Protein AF-A0A7R9B869-F1 (afdb_monomer_lite)

pLDDT: mean 89.2, std 13.47, range [48.22, 98.69]

Sequence (76 aa):
MMKSCKNLKGGLQEVSEQLELQRIGPQHQAGSDSLLTGMTFFKMREMFFEDNIDDSKYRGQLYGLLDQAPKPHWNK

Structure (mmCIF, N/CA/C/O backbone):
data_AF-A0A7R9B869-F1
#
_entry.id   AF-A0A7R9B869-F1
#
loop_
_atom_site.group_PDB
_atom_site.id
_atom_site.type_symbol
_atom_site.label_atom_id
_atom_site.label_alt_id
_atom_site.label_comp_id
_atom_site.label_asym_id
_atom_site.label_entity_id
_atom_site.label_seq_id
_atom_site.pdbx_PDB_ins_code
_atom_site.Cartn_x
_atom_site.Cartn_y
_atom_site.Cartn_z
_atom_site.occupancy
_atom_site.B_iso_or_equiv
_atom_site.auth_seq_id
_atom_site.auth_comp_id
_atom_site.auth_asym_id
_atom_site.auth_atom_id
_atom_site.pdbx_PDB_model_num
ATOM 1 N N . MET A 1 1 ? 2.443 3.506 -6.748 1.00 85.50 1 MET A N 1
ATOM 2 C CA . MET A 1 1 ? 1.251 3.584 -5.878 1.00 85.50 1 MET A CA 1
ATOM 3 C C . MET A 1 1 ? 1.468 4.529 -4.695 1.00 85.50 1 MET A C 1
ATOM 5 O O . MET A 1 1 ? 0.874 5.596 -4.709 1.00 85.50 1 MET A O 1
ATOM 9 N N . MET A 1 2 ? 2.368 4.231 -3.744 1.00 86.88 2 MET A N 1
ATOM 10 C CA . MET A 1 2 ? 2.584 5.068 -2.541 1.00 86.88 2 MET A CA 1
ATOM 11 C C . MET A 1 2 ? 2.907 6.543 -2.827 1.00 86.88 2 MET A C 1
ATOM 13 O O . MET A 1 2 ? 2.319 7.412 -2.203 1.00 86.88 2 MET A O 1
ATOM 17 N N . LYS A 1 3 ? 3.743 6.845 -3.836 1.00 85.12 3 LYS A N 1
ATOM 18 C CA . LYS A 1 3 ? 4.040 8.237 -4.246 1.00 85.12 3 LYS A CA 1
ATOM 19 C C . LYS A 1 3 ? 2.796 9.055 -4.645 1.00 85.12 3 LYS A C 1
ATOM 21 O O . LYS A 1 3 ? 2.870 10.274 -4.708 1.00 85.12 3 LYS A O 1
ATOM 26 N N . SER A 1 4 ? 1.677 8.402 -4.974 1.00 85.81 4 SER A N 1
ATOM 27 C CA . SER A 1 4 ? 0.412 9.068 -5.315 1.00 85.81 4 SER A CA 1
ATOM 28 C C . SER A 1 4 ? -0.462 9.371 -4.091 1.00 85.81 4 SER A C 1
ATOM 30 O O . SER A 1 4 ? -1.408 10.139 -4.217 1.00 85.81 4 SER A O 1
ATOM 32 N N . CYS A 1 5 ? -0.151 8.804 -2.922 1.00 88.12 5 CYS A N 1
ATOM 33 C CA . CYS A 1 5 ? -0.877 9.044 -1.677 1.00 88.12 5 CYS A CA 1
ATOM 34 C C . CYS A 1 5 ? -0.212 10.212 -0.942 1.00 88.12 5 CYS A C 1
ATOM 36 O O . CYS A 1 5 ? 0.899 10.081 -0.425 1.00 88.12 5 CYS A O 1
ATOM 38 N N . LYS A 1 6 ? -0.867 11.378 -0.920 1.00 78.88 6 LYS A N 1
ATOM 39 C CA . LYS A 1 6 ? -0.339 12.547 -0.205 1.00 78.88 6 LYS A CA 1
ATOM 40 C C . LYS A 1 6 ? -0.206 12.191 1.280 1.00 78.88 6 LYS A C 1
ATOM 42 O O . LYS A 1 6 ? -1.161 11.709 1.876 1.00 78.88 6 LYS A O 1
ATOM 47 N N . ASN A 1 7 ? 0.969 12.447 1.851 1.00 83.12 7 ASN A N 1
ATOM 48 C CA . ASN A 1 7 ? 1.335 12.210 3.256 1.00 83.12 7 ASN A CA 1
ATOM 49 C C . ASN A 1 7 ? 1.675 10.768 3.671 1.00 83.12 7 ASN A C 1
ATOM 51 O O . ASN A 1 7 ? 2.111 10.601 4.805 1.00 83.12 7 ASN A O 1
ATOM 55 N N . LEU A 1 8 ? 1.600 9.768 2.781 1.00 89.94 8 LEU A N 1
ATOM 56 C CA . LEU A 1 8 ? 2.169 8.445 3.070 1.00 89.94 8 LEU A CA 1
ATOM 57 C C . LEU A 1 8 ? 3.640 8.381 2.654 1.00 89.94 8 LEU A C 1
ATOM 59 O O . LEU A 1 8 ? 3.982 8.548 1.480 1.00 89.94 8 LEU A O 1
ATOM 63 N N . LYS A 1 9 ? 4.521 8.119 3.619 1.00 91.00 9 LYS A N 1
ATOM 64 C CA . LYS A 1 9 ? 5.971 7.994 3.408 1.00 91.00 9 LYS A CA 1
ATOM 65 C C . LYS A 1 9 ? 6.587 7.027 4.413 1.00 91.00 9 LYS A C 1
ATOM 67 O O . LYS A 1 9 ? 6.077 6.901 5.523 1.00 91.00 9 LYS A O 1
ATOM 72 N N . GLY A 1 10 ? 7.705 6.418 4.022 1.00 94.38 10 GLY A N 1
ATOM 73 C CA . GLY A 1 10 ? 8.461 5.502 4.873 1.00 94.38 10 GLY A CA 1
ATOM 74 C C . GLY A 1 10 ? 8.419 4.047 4.411 1.00 94.38 10 GLY A C 1
ATOM 75 O O . GLY A 1 10 ? 7.964 3.740 3.305 1.00 94.38 10 GLY A O 1
ATOM 76 N N . GLY A 1 11 ? 8.938 3.165 5.261 1.00 95.50 11 GLY A N 1
ATOM 77 C CA . GLY A 1 11 ? 8.888 1.714 5.092 1.00 95.50 11 GLY A CA 1
ATOM 78 C C . GLY A 1 11 ? 7.534 1.108 5.477 1.00 95.50 11 GLY A C 1
ATOM 79 O O . GLY A 1 11 ? 6.621 1.802 5.916 1.00 95.50 11 GLY A O 1
ATOM 80 N N . LEU A 1 12 ? 7.409 -0.219 5.344 1.00 96.94 12 LEU A N 1
ATOM 81 C CA . LEU A 1 12 ? 6.154 -0.943 5.602 1.00 96.94 12 LEU A CA 1
ATOM 82 C C . LEU A 1 12 ? 5.580 -0.672 7.004 1.00 96.94 12 LEU A C 1
ATOM 84 O O . LEU A 1 12 ? 4.381 -0.448 7.132 1.00 96.94 12 LEU A O 1
ATOM 88 N N . GLN A 1 13 ? 6.430 -0.668 8.035 1.00 97.00 13 GLN A N 1
ATOM 89 C CA . GLN A 1 13 ? 6.000 -0.429 9.416 1.00 97.00 13 GLN A CA 1
ATOM 90 C C . GLN A 1 13 ? 5.436 0.991 9.595 1.00 97.00 13 GLN A C 1
ATOM 92 O O . GLN A 1 13 ? 4.294 1.140 10.017 1.00 97.00 13 GLN A O 1
ATOM 97 N N . GLU A 1 14 ? 6.183 2.019 9.184 1.00 96.75 14 GLU A N 1
ATOM 98 C CA . GLU A 1 14 ? 5.772 3.428 9.308 1.00 96.75 14 GLU A CA 1
ATOM 99 C C . GLU A 1 14 ? 4.466 3.717 8.553 1.00 96.75 14 GLU A C 1
ATOM 101 O O . GLU A 1 14 ? 3.601 4.446 9.033 1.00 96.75 14 GLU A O 1
ATOM 106 N N . VAL A 1 15 ? 4.299 3.123 7.369 1.00 96.69 15 VAL A N 1
ATOM 107 C CA . VAL A 1 15 ? 3.083 3.280 6.5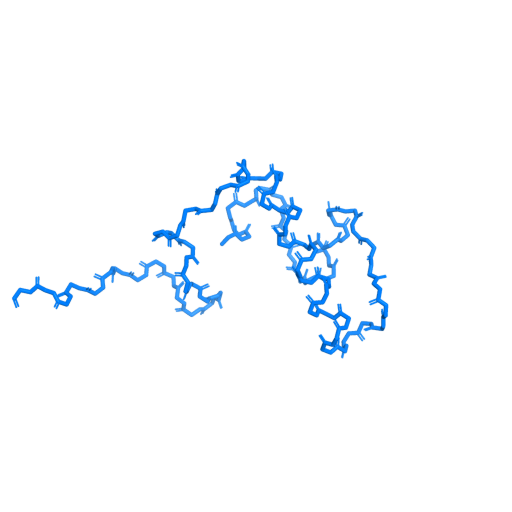61 1.00 96.69 15 VAL A CA 1
ATOM 108 C C . VAL A 1 15 ? 1.900 2.575 7.214 1.00 96.69 15 VAL A C 1
ATOM 110 O O . VAL A 1 15 ? 0.804 3.126 7.228 1.00 96.69 15 VAL A O 1
ATOM 113 N N . SER A 1 16 ? 2.107 1.381 7.776 1.00 96.69 16 SER A N 1
ATOM 114 C CA . SER A 1 16 ? 1.041 0.673 8.489 1.00 96.69 16 SER A CA 1
ATOM 115 C C . SER A 1 16 ? 0.566 1.437 9.728 1.00 96.69 16 SER A C 1
ATOM 117 O O . SER A 1 16 ? -0.633 1.495 9.973 1.00 96.69 16 SER A O 1
ATOM 119 N N . GLU A 1 17 ? 1.476 2.102 10.445 1.00 96.75 17 GLU A N 1
ATOM 120 C CA . GLU A 1 17 ? 1.152 2.947 11.601 1.00 96.75 17 GLU A CA 1
ATOM 121 C C . GLU A 1 17 ? 0.367 4.198 11.193 1.00 96.75 17 GLU A C 1
ATOM 123 O O . GLU A 1 17 ? -0.637 4.520 11.821 1.00 96.75 17 GLU A O 1
ATOM 128 N N . GLN A 1 18 ? 0.759 4.864 10.099 1.00 95.81 18 GLN A N 1
ATOM 129 C CA . GLN A 1 18 ? 0.017 6.008 9.539 1.00 95.81 18 GLN A CA 1
ATOM 130 C C . GLN A 1 18 ? -1.402 5.639 9.075 1.00 95.81 18 GLN A C 1
ATOM 132 O O . GLN A 1 18 ? -2.259 6.513 8.974 1.00 95.81 18 GLN A O 1
ATOM 137 N N . LEU A 1 19 ? -1.640 4.361 8.771 1.00 95.69 19 LEU A N 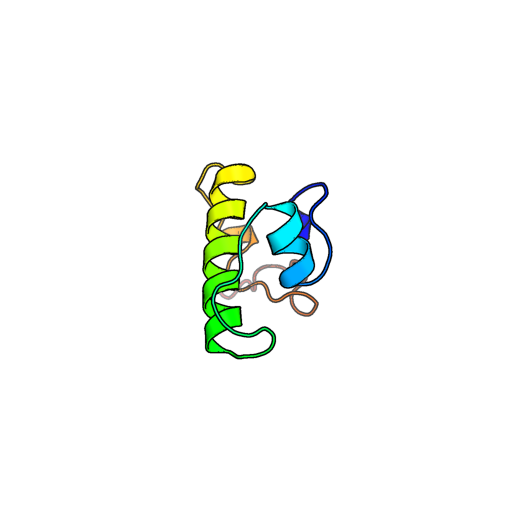1
ATOM 138 C CA . LEU A 1 19 ? -2.941 3.810 8.381 1.00 95.69 19 LEU A CA 1
ATOM 139 C C . LEU A 1 19 ? -3.676 3.131 9.543 1.00 95.69 19 LEU A C 1
ATOM 141 O O . LEU A 1 19 ? -4.706 2.498 9.312 1.00 95.69 19 LEU A O 1
ATOM 145 N N . GLU A 1 20 ? -3.141 3.242 10.762 1.00 97.25 20 GLU A N 1
ATOM 146 C CA . GLU A 1 20 ? -3.712 2.680 11.990 1.00 97.25 20 GLU A CA 1
ATOM 147 C C . GLU A 1 20 ? -3.915 1.153 11.922 1.00 97.25 20 GLU A C 1
ATOM 149 O O . GLU A 1 20 ? -4.860 0.590 12.474 1.00 97.25 20 GLU A O 1
ATOM 154 N N . LEU A 1 21 ? -3.010 0.451 11.233 1.00 97.81 21 LEU A N 1
ATOM 155 C CA . LEU A 1 21 ? -3.036 -1.002 11.097 1.00 97.81 21 LEU A CA 1
ATOM 156 C C . LEU A 1 21 ? -2.152 -1.673 12.147 1.00 97.81 21 LEU A C 1
ATOM 158 O O . LEU A 1 21 ? -0.972 -1.359 12.297 1.00 97.81 21 LEU A O 1
ATOM 162 N N . GLN A 1 22 ? -2.704 -2.678 12.824 1.00 97.75 22 GLN A N 1
ATOM 163 C CA . GLN A 1 22 ? -1.957 -3.475 13.788 1.00 97.75 22 GLN A CA 1
ATOM 164 C C . GLN A 1 22 ? -1.269 -4.668 13.111 1.00 97.75 22 GLN A C 1
ATOM 166 O O . GLN A 1 22 ? -1.908 -5.488 12.449 1.00 97.75 22 GLN A O 1
ATOM 171 N N . ARG A 1 23 ? 0.038 -4.812 13.342 1.00 98.25 23 ARG A N 1
ATOM 172 C CA . ARG A 1 23 ? 0.805 -5.997 12.939 1.00 98.25 23 ARG A CA 1
ATOM 173 C C . ARG A 1 23 ? 0.359 -7.242 13.712 1.00 98.25 23 ARG A C 1
ATOM 175 O O . ARG A 1 23 ? 0.135 -7.194 14.920 1.00 98.25 23 ARG A O 1
ATOM 182 N N . ILE A 1 24 ? 0.334 -8.378 13.014 1.00 98.25 24 ILE A N 1
ATOM 183 C CA . ILE A 1 24 ? 0.168 -9.710 13.605 1.00 98.25 24 ILE A CA 1
ATOM 184 C C . ILE A 1 24 ? 1.440 -10.522 13.347 1.00 98.25 24 ILE A C 1
ATOM 186 O O . ILE A 1 24 ? 1.905 -10.639 12.210 1.00 98.25 24 ILE A O 1
ATOM 190 N N . GLY A 1 25 ? 2.009 -11.074 14.417 1.00 97.94 25 GLY A N 1
ATOM 191 C CA . GLY A 1 25 ? 3.284 -11.787 14.385 1.00 97.94 25 GLY A CA 1
ATOM 192 C C . GLY A 1 25 ? 4.520 -10.871 14.422 1.00 97.94 25 GLY A C 1
ATOM 193 O O . GLY A 1 25 ? 4.401 -9.646 14.472 1.00 97.94 25 GLY A O 1
ATOM 194 N N . PRO A 1 26 ? 5.720 -11.467 14.450 1.00 98.25 26 PRO A N 1
ATOM 195 C CA . PRO A 1 26 ? 6.982 -10.746 14.621 1.00 98.25 26 PRO A CA 1
ATOM 196 C C . PRO A 1 26 ? 7.401 -9.959 13.371 1.00 98.25 26 PRO A C 1
ATOM 198 O O . PRO A 1 26 ? 7.324 -10.458 12.250 1.00 98.25 26 PRO A O 1
ATOM 201 N N . GLN A 1 27 ? 7.911 -8.743 13.576 1.00 97.50 27 GLN A N 1
ATOM 202 C CA . GLN A 1 27 ? 8.506 -7.923 12.517 1.00 97.50 27 GLN A CA 1
ATOM 203 C C . GLN A 1 27 ? 9.738 -8.608 11.903 1.00 97.50 27 GLN A C 1
ATOM 205 O O . GLN A 1 27 ? 10.447 -9.341 12.593 1.00 97.50 27 GLN A O 1
ATOM 210 N N . HIS A 1 28 ? 10.003 -8.349 10.618 1.00 96.12 28 HIS A N 1
ATOM 211 C CA . HIS A 1 28 ? 11.122 -8.928 9.861 1.00 96.12 28 HIS A CA 1
ATOM 212 C C . HIS A 1 28 ? 11.015 -10.443 9.629 1.00 96.12 28 HIS A C 1
ATOM 214 O O . HIS A 1 28 ? 12.012 -11.110 9.347 1.00 96.12 28 HIS A O 1
ATOM 220 N N . GLN A 1 29 ? 9.802 -10.995 9.711 1.00 98.31 29 GLN A N 1
ATOM 221 C CA . GLN A 1 29 ? 9.499 -12.337 9.226 1.00 98.31 29 GLN A CA 1
ATOM 222 C C . GLN A 1 29 ? 8.571 -12.258 8.024 1.00 98.31 29 GLN A C 1
ATOM 224 O O . GLN A 1 29 ? 7.531 -11.602 8.075 1.00 98.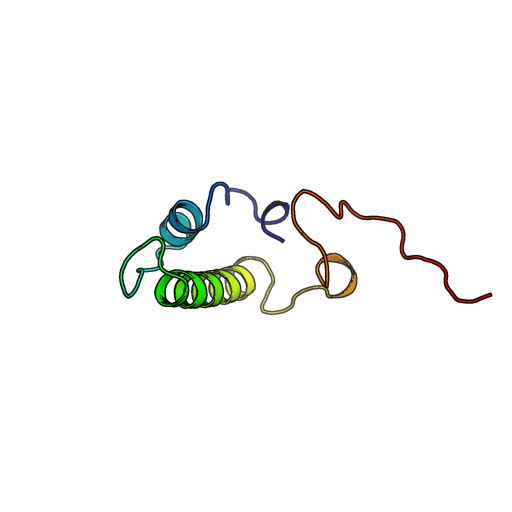31 29 GLN A O 1
ATOM 229 N N . ALA A 1 30 ? 8.908 -13.013 6.976 1.00 97.94 30 ALA A N 1
ATOM 230 C CA . ALA A 1 30 ? 8.184 -12.995 5.709 1.00 97.94 30 ALA A CA 1
ATOM 231 C C . ALA A 1 30 ? 6.668 -13.201 5.881 1.00 97.94 30 ALA A C 1
ATOM 233 O O . ALA A 1 30 ? 5.883 -12.515 5.233 1.00 97.94 30 ALA A O 1
ATOM 234 N N . GLY A 1 31 ? 6.247 -14.085 6.795 1.00 98.44 31 GLY A N 1
ATOM 235 C CA . GLY A 1 31 ? 4.830 -14.307 7.101 1.00 98.44 31 GLY A CA 1
ATOM 236 C C . GLY A 1 31 ? 4.135 -13.048 7.625 1.00 98.44 31 GLY A C 1
ATOM 237 O O . GLY A 1 31 ? 3.202 -12.555 6.994 1.00 98.44 31 GLY A O 1
ATOM 238 N N . SER A 1 32 ? 4.625 -12.491 8.736 1.00 98.62 32 SER A N 1
ATOM 239 C CA . SER A 1 32 ? 4.070 -11.266 9.332 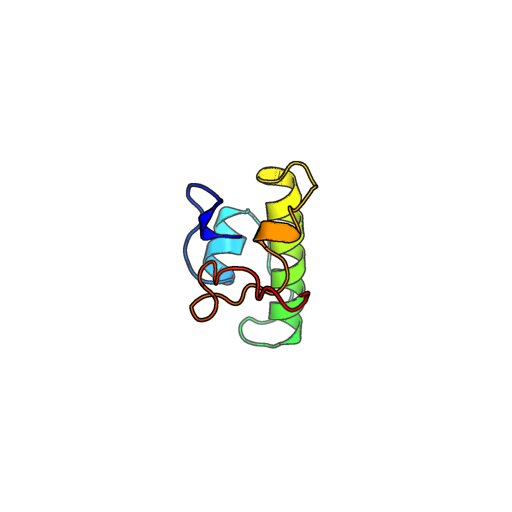1.00 98.62 32 SER A CA 1
ATOM 240 C C . SER A 1 32 ? 4.112 -10.081 8.363 1.00 98.62 32 SER A C 1
ATOM 242 O O . SER A 1 32 ? 3.124 -9.361 8.219 1.00 98.62 32 SER A O 1
ATOM 244 N N . ASP A 1 33 ? 5.226 -9.905 7.650 1.00 98.56 33 ASP A N 1
ATOM 245 C CA . ASP A 1 33 ? 5.401 -8.803 6.703 1.00 98.56 33 ASP A CA 1
ATOM 246 C C . ASP A 1 33 ? 4.476 -8.938 5.486 1.00 98.56 33 ASP A C 1
ATOM 248 O O . ASP A 1 33 ? 3.915 -7.940 5.032 1.00 98.56 33 ASP A O 1
ATOM 252 N N . SER A 1 34 ? 4.252 -10.155 4.978 1.00 98.56 34 SER A N 1
ATOM 253 C CA . SER A 1 34 ? 3.326 -10.387 3.861 1.00 98.56 34 SER A CA 1
ATOM 254 C C . SER A 1 34 ? 1.872 -10.092 4.242 1.00 98.56 34 SER A C 1
ATOM 256 O O . SER A 1 34 ? 1.163 -9.434 3.477 1.00 98.56 34 SER A O 1
ATOM 258 N N . LEU A 1 35 ? 1.449 -10.485 5.450 1.00 98.69 35 LEU A N 1
ATOM 259 C CA . LEU A 1 35 ? 0.121 -10.168 5.975 1.00 98.69 35 LEU A CA 1
ATOM 260 C C . LEU A 1 35 ? -0.062 -8.653 6.131 1.00 98.69 35 LEU A C 1
ATOM 262 O O . LEU A 1 35 ? -1.042 -8.095 5.637 1.00 98.69 35 LEU A O 1
ATOM 266 N N . LEU A 1 36 ? 0.910 -7.978 6.752 1.00 98.56 36 LEU A N 1
ATOM 267 C CA . LEU A 1 36 ? 0.862 -6.529 6.942 1.00 98.56 36 LEU A CA 1
ATOM 268 C C . LEU A 1 36 ? 0.875 -5.774 5.606 1.00 98.56 36 LEU A C 1
ATOM 270 O O . LEU A 1 36 ? 0.154 -4.790 5.449 1.00 98.56 36 LEU A O 1
ATOM 274 N N . THR A 1 37 ? 1.642 -6.256 4.623 1.00 98.38 37 THR A N 1
ATOM 275 C CA . THR A 1 37 ? 1.662 -5.709 3.256 1.00 98.38 37 THR A CA 1
ATOM 276 C C . THR A 1 37 ? 0.285 -5.802 2.605 1.00 98.38 37 THR A C 1
ATOM 278 O O . THR A 1 37 ? -0.189 -4.815 2.044 1.00 98.38 37 THR A O 1
ATOM 281 N N . GLY A 1 38 ? -0.384 -6.955 2.706 1.00 98.31 38 GLY A N 1
ATOM 282 C CA . GLY A 1 38 ? -1.734 -7.145 2.173 1.00 98.31 38 GLY A CA 1
ATOM 283 C C . GLY A 1 38 ? -2.756 -6.213 2.827 1.00 98.31 38 GLY A C 1
ATOM 284 O O . GLY A 1 38 ? -3.479 -5.506 2.126 1.00 98.31 38 GLY A O 1
ATOM 285 N N . MET A 1 39 ? -2.768 -6.148 4.162 1.00 98.50 39 MET A N 1
ATOM 286 C CA . MET A 1 39 ? -3.645 -5.236 4.911 1.00 98.50 39 MET A CA 1
ATOM 287 C C . MET A 1 39 ? -3.416 -3.774 4.511 1.00 98.50 39 MET A C 1
ATOM 289 O O . MET A 1 39 ? -4.367 -3.050 4.220 1.00 98.50 39 MET A O 1
ATOM 293 N N . THR A 1 40 ? -2.148 -3.366 4.428 1.00 97.81 40 THR A N 1
ATOM 294 C CA . THR A 1 40 ? -1.736 -2.017 4.015 1.00 97.81 40 THR A CA 1
ATOM 295 C C . THR A 1 40 ? -2.225 -1.699 2.606 1.00 97.81 40 THR A C 1
ATOM 297 O O . THR A 1 40 ? -2.811 -0.644 2.382 1.00 97.81 40 THR A O 1
ATOM 300 N N . PHE A 1 41 ? -2.052 -2.623 1.659 1.00 97.62 41 PHE A N 1
ATOM 301 C CA . PHE A 1 41 ? -2.509 -2.453 0.282 1.00 97.62 41 PHE A CA 1
ATOM 302 C C . PHE A 1 41 ? -4.020 -2.225 0.193 1.00 97.62 41 PHE A C 1
ATOM 304 O O . PHE A 1 41 ? -4.450 -1.255 -0.431 1.00 97.62 41 PHE A O 1
ATOM 311 N N . PHE A 1 42 ? -4.828 -3.081 0.826 1.00 97.81 42 PHE A N 1
ATOM 312 C CA . PHE A 1 42 ? -6.284 -2.943 0.766 1.00 97.81 42 PHE A CA 1
ATOM 313 C C . PHE A 1 42 ? -6.767 -1.675 1.467 1.00 97.81 42 PHE A C 1
ATOM 315 O O . PHE A 1 42 ? -7.635 -0.991 0.928 1.00 97.81 42 PHE A O 1
ATOM 322 N N . LYS A 1 43 ? -6.154 -1.302 2.598 1.00 97.06 43 LYS A N 1
ATOM 323 C CA . LYS A 1 43 ? -6.503 -0.054 3.284 1.00 97.06 43 LYS A CA 1
ATOM 324 C C . LYS A 1 43 ? -6.172 1.175 2.440 1.00 97.06 43 LYS A C 1
ATOM 326 O O . LYS A 1 43 ? -6.978 2.093 2.326 1.00 97.06 43 LYS A O 1
ATOM 331 N N . MET A 1 44 ? -5.010 1.176 1.788 1.00 96.38 44 MET A N 1
ATOM 332 C CA . MET A 1 44 ? -4.646 2.240 0.855 1.00 96.38 44 MET A CA 1
ATOM 333 C C . MET A 1 44 ? -5.597 2.307 -0.342 1.00 96.38 44 MET A C 1
ATOM 335 O O . MET A 1 44 ? -5.965 3.401 -0.764 1.00 96.38 44 MET A O 1
ATOM 339 N N . ARG A 1 45 ? -5.979 1.151 -0.899 1.00 96.00 45 ARG A N 1
ATOM 340 C CA . ARG A 1 45 ? -6.906 1.058 -2.031 1.00 96.00 45 ARG A CA 1
ATOM 341 C C . ARG A 1 45 ? -8.256 1.699 -1.702 1.00 96.00 45 ARG A C 1
ATOM 343 O O . ARG A 1 45 ? -8.750 2.499 -2.489 1.00 96.00 45 ARG A O 1
ATOM 350 N N . GLU A 1 46 ? -8.802 1.377 -0.535 1.00 96.25 46 GLU A N 1
ATOM 351 C CA . GLU A 1 46 ? -10.041 1.960 -0.014 1.00 96.25 46 GLU A CA 1
ATOM 352 C C . GLU A 1 46 ? -9.905 3.487 0.145 1.00 96.25 46 GLU A C 1
ATOM 354 O O . GLU A 1 46 ? -10.690 4.247 -0.414 1.00 96.25 46 GLU A O 1
ATOM 359 N N . MET A 1 47 ? -8.874 3.957 0.859 1.00 94.62 47 MET A N 1
ATOM 360 C CA . MET A 1 47 ? -8.760 5.367 1.260 1.00 94.62 47 MET A CA 1
ATOM 361 C C . MET A 1 47 ? -8.348 6.330 0.139 1.00 94.62 47 MET A C 1
ATOM 363 O O . MET A 1 47 ? -8.734 7.497 0.170 1.00 94.62 47 MET A O 1
ATOM 367 N N . PHE A 1 48 ? -7.518 5.888 -0.810 1.00 94.19 48 PHE A N 1
ATOM 368 C CA . PHE A 1 48 ? -6.877 6.782 -1.788 1.00 94.19 48 PHE A CA 1
ATOM 369 C C . PHE A 1 48 ? -7.231 6.479 -3.243 1.00 94.19 48 PHE A C 1
ATOM 371 O O . PHE A 1 48 ? -6.869 7.266 -4.119 1.00 94.19 48 PHE A O 1
ATOM 378 N N . PHE A 1 49 ? -7.881 5.347 -3.515 1.00 94.44 49 PHE A N 1
ATOM 379 C CA . PHE A 1 49 ? -8.123 4.871 -4.878 1.00 94.44 49 PHE A CA 1
ATOM 380 C C . PHE A 1 49 ? -9.577 4.454 -5.131 1.00 94.44 49 PHE A C 1
ATOM 382 O O . PHE A 1 49 ? -9.839 3.847 -6.160 1.00 94.44 49 PHE A O 1
ATOM 389 N N . GLU A 1 50 ? -10.520 4.762 -4.232 1.00 95.31 50 GLU A N 1
ATOM 390 C CA . GLU A 1 50 ? -11.953 4.461 -4.430 1.00 95.31 50 GLU A CA 1
ATOM 391 C C . GLU A 1 50 ? -12.196 2.978 -4.778 1.00 95.31 50 GLU A C 1
ATOM 393 O O . GLU A 1 50 ? -12.970 2.636 -5.670 1.00 95.31 50 GLU A O 1
ATOM 398 N N . ASP A 1 51 ? -11.450 2.085 -4.120 1.00 96.19 51 ASP A N 1
ATOM 399 C CA . ASP A 1 51 ? -11.442 0.640 -4.379 1.00 96.19 51 ASP A CA 1
ATOM 400 C C . ASP A 1 51 ? -11.019 0.200 -5.798 1.00 96.19 51 ASP A C 1
ATOM 402 O O . ASP A 1 51 ? -11.042 -0.995 -6.109 1.00 96.19 51 ASP A O 1
ATOM 406 N N . ASN A 1 52 ? -10.528 1.119 -6.634 1.00 95.56 52 ASN A N 1
ATOM 407 C CA . ASN A 1 52 ? -10.158 0.869 -8.023 1.00 95.56 52 ASN A CA 1
ATOM 408 C C . ASN A 1 52 ? -8.737 1.362 -8.355 1.00 95.56 52 ASN A C 1
ATOM 410 O O . ASN A 1 52 ? -8.431 2.552 -8.342 1.00 95.56 52 ASN A O 1
ATOM 414 N N . ILE A 1 53 ? -7.846 0.435 -8.712 1.00 95.44 53 ILE A N 1
ATOM 415 C CA . ILE A 1 53 ? -6.461 0.753 -9.076 1.00 95.44 53 ILE A CA 1
ATOM 416 C C . ILE A 1 53 ? -6.321 0.754 -10.594 1.00 95.44 53 ILE A C 1
ATOM 418 O O . ILE A 1 53 ? -6.600 -0.241 -11.255 1.00 95.44 53 ILE A O 1
ATOM 422 N N . ASP A 1 54 ? -5.801 1.854 -11.140 1.00 94.19 54 ASP A N 1
ATOM 423 C CA . ASP A 1 54 ? -5.458 1.950 -12.558 1.00 94.19 54 ASP A CA 1
ATOM 424 C C . ASP A 1 54 ? -4.271 1.033 -12.909 1.00 94.19 54 ASP A C 1
ATOM 426 O O . ASP A 1 54 ? -3.095 1.372 -12.716 1.00 94.19 54 ASP A O 1
ATOM 430 N N . ASP A 1 55 ? -4.596 -0.132 -13.465 1.00 93.12 55 ASP A N 1
AT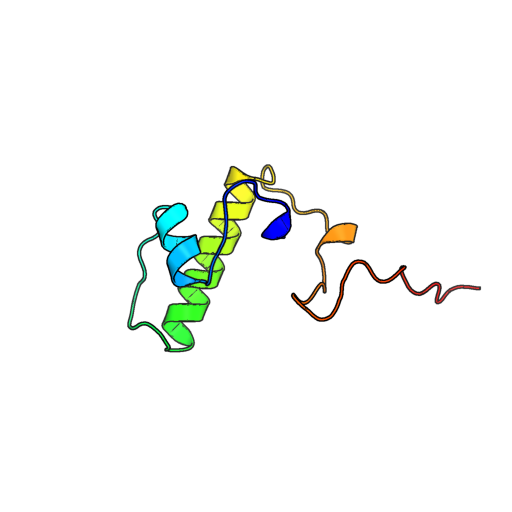OM 431 C CA . ASP A 1 55 ? -3.640 -1.121 -13.961 1.00 93.12 55 ASP A CA 1
ATOM 432 C C . ASP A 1 55 ? -2.635 -0.516 -14.946 1.00 93.12 55 ASP A C 1
ATOM 434 O O . ASP A 1 55 ? -1.454 -0.863 -14.919 1.00 93.12 55 ASP A O 1
ATOM 438 N N . SER A 1 56 ? -3.065 0.423 -15.791 1.00 92.31 56 SER A N 1
ATOM 439 C CA . SER A 1 56 ? -2.199 1.014 -16.811 1.00 92.31 56 SER A CA 1
ATOM 440 C C . SER A 1 56 ? -1.060 1.848 -16.219 1.00 92.31 56 SER A C 1
ATOM 442 O O . SER A 1 56 ? -0.026 2.018 -16.870 1.00 92.31 56 SER A O 1
ATOM 444 N N . LYS A 1 57 ? -1.245 2.329 -14.985 1.00 89.69 57 LYS A N 1
ATOM 445 C CA . LYS A 1 57 ? -0.309 3.182 -14.254 1.00 89.69 57 LYS A CA 1
ATOM 446 C C . LYS A 1 57 ? 0.488 2.431 -13.195 1.00 89.69 57 LYS A C 1
ATOM 448 O O . LYS A 1 57 ? 1.633 2.797 -12.934 1.00 89.69 57 LYS A O 1
ATOM 453 N N . TYR A 1 58 ? -0.103 1.429 -12.546 1.00 92.12 58 TYR A N 1
ATOM 454 C CA . TYR A 1 58 ? 0.492 0.807 -11.359 1.00 92.12 58 TYR A CA 1
ATOM 455 C C . TYR A 1 58 ? 0.888 -0.662 -11.540 1.00 92.12 58 TYR A C 1
ATOM 457 O O . TYR A 1 58 ? 1.760 -1.135 -10.807 1.00 92.12 58 TYR A O 1
ATOM 465 N N . ARG A 1 59 ? 0.312 -1.386 -12.509 1.00 92.69 59 ARG A N 1
ATOM 466 C CA . ARG A 1 59 ? 0.598 -2.813 -12.698 1.00 92.69 59 ARG A CA 1
ATOM 467 C C . ARG A 1 59 ? 2.035 -3.027 -13.164 1.00 92.69 59 ARG A C 1
ATOM 469 O O . ARG A 1 59 ? 2.510 -2.385 -14.098 1.00 92.69 59 ARG A O 1
ATOM 476 N N . GLY A 1 60 ? 2.723 -3.953 -12.498 1.00 91.62 60 GLY A N 1
ATOM 477 C CA . GLY A 1 60 ? 4.101 -4.327 -12.823 1.00 91.62 60 GLY A CA 1
ATOM 478 C C . GLY A 1 60 ? 5.154 -3.259 -12.507 1.00 91.62 60 GLY A C 1
ATOM 479 O O . GLY A 1 60 ? 6.315 -3.465 -12.835 1.00 91.62 60 GLY A O 1
ATOM 480 N N . GLN A 1 61 ? 4.790 -2.137 -11.874 1.00 90.44 61 GLN A N 1
ATOM 481 C CA . GLN A 1 61 ? 5.741 -1.074 -11.542 1.00 90.44 61 GLN A CA 1
ATOM 482 C C . GLN A 1 61 ? 6.481 -1.388 -10.236 1.00 90.44 61 GLN A C 1
ATOM 484 O O . GLN A 1 61 ? 5.882 -1.381 -9.158 1.00 90.44 61 GLN A O 1
ATOM 489 N N . LEU A 1 62 ? 7.794 -1.623 -10.326 1.00 91.12 62 LEU A N 1
ATOM 490 C CA . LEU A 1 62 ? 8.663 -1.853 -9.171 1.00 91.12 62 LEU A CA 1
ATOM 491 C C . LEU A 1 62 ? 9.327 -0.546 -8.718 1.00 91.12 62 LEU A C 1
ATOM 493 O O . LEU A 1 62 ? 9.983 0.141 -9.505 1.00 91.12 62 LEU A O 1
ATOM 497 N N . TYR A 1 63 ? 9.178 -0.221 -7.432 1.00 88.81 63 TYR A N 1
ATOM 498 C CA . TYR A 1 63 ? 9.742 0.990 -6.837 1.00 88.81 63 TYR A CA 1
ATOM 499 C C . TYR A 1 63 ? 11.266 1.063 -7.026 1.00 88.81 63 TYR A C 1
ATOM 501 O O . TYR A 1 63 ? 11.977 0.113 -6.717 1.00 88.81 63 TYR A O 1
ATOM 509 N N . GLY A 1 64 ? 11.760 2.205 -7.514 1.00 88.44 64 GLY A N 1
ATOM 510 C CA . GLY A 1 64 ? 13.194 2.461 -7.701 1.00 88.44 64 GLY A CA 1
ATOM 511 C C . GLY A 1 64 ? 13.815 1.849 -8.961 1.00 88.44 64 GLY A C 1
ATOM 512 O O . GLY A 1 64 ? 14.983 2.112 -9.221 1.00 88.44 64 GLY A O 1
ATOM 513 N N . LEU A 1 65 ? 13.055 1.079 -9.748 1.00 86.56 65 LEU A N 1
ATOM 514 C CA . LEU A 1 65 ? 13.536 0.473 -10.995 1.00 86.56 65 LEU A CA 1
ATOM 515 C C . LEU A 1 65 ? 12.739 0.950 -12.209 1.00 86.56 65 LEU A C 1
ATOM 517 O O . LEU A 1 65 ? 13.311 1.402 -13.196 1.00 86.56 65 LEU A O 1
ATOM 521 N N . LEU A 1 66 ? 11.415 0.831 -12.133 1.00 73.81 66 LEU A N 1
ATOM 522 C CA . LEU A 1 66 ? 10.510 1.134 -13.233 1.00 73.81 66 LEU A CA 1
ATOM 523 C C . LEU A 1 66 ? 9.831 2.469 -12.925 1.00 73.81 66 LEU A C 1
ATOM 525 O O . LEU A 1 66 ? 8.842 2.529 -12.196 1.00 73.81 66 LEU A O 1
ATOM 529 N N . ASP A 1 67 ? 10.420 3.556 -13.419 1.00 62.81 67 ASP A N 1
ATOM 530 C CA . ASP A 1 67 ? 9.822 4.891 -13.378 1.00 62.81 67 ASP A CA 1
ATOM 531 C C . ASP A 1 67 ? 9.190 5.160 -14.741 1.00 62.81 67 ASP A C 1
ATOM 533 O O . ASP A 1 67 ? 9.924 5.265 -15.717 1.00 62.81 67 ASP A O 1
ATOM 537 N N . GLN A 1 68 ? 7.849 5.144 -14.809 1.00 62.34 68 GLN A N 1
ATOM 538 C CA . GLN A 1 68 ? 7.002 5.329 -16.006 1.00 62.34 68 GLN A CA 1
ATOM 539 C C . GLN A 1 68 ? 7.719 5.118 -17.350 1.00 62.34 68 GLN A C 1
ATOM 541 O O . GLN A 1 68 ? 7.722 5.996 -18.216 1.00 62.34 68 GLN A O 1
ATOM 546 N N . ALA A 1 69 ? 8.348 3.952 -17.526 1.00 51.78 69 ALA A N 1
ATOM 547 C CA . ALA A 1 69 ? 9.017 3.652 -18.776 1.00 51.78 69 ALA A CA 1
ATOM 548 C C . ALA A 1 69 ? 7.935 3.643 -19.867 1.00 51.78 69 ALA A C 1
ATOM 550 O O . ALA A 1 69 ? 6.878 3.029 -19.658 1.00 51.78 69 ALA A O 1
ATOM 551 N N . PRO A 1 70 ? 8.137 4.348 -20.996 1.00 53.34 70 PRO A N 1
ATOM 552 C CA . PRO A 1 70 ? 7.157 4.372 -22.069 1.00 53.34 70 PRO A CA 1
ATOM 553 C C . PRO A 1 70 ? 6.805 2.933 -22.440 1.00 53.34 70 PRO A C 1
ATOM 555 O O . PRO A 1 70 ? 7.694 2.091 -22.584 1.00 53.34 70 PRO A O 1
ATOM 558 N N . LYS A 1 71 ? 5.500 2.643 -22.544 1.00 58.94 71 LYS A N 1
ATOM 559 C CA . LYS A 1 71 ? 5.010 1.304 -22.885 1.00 58.94 71 LYS A CA 1
ATOM 560 C C . LYS A 1 71 ? 5.764 0.826 -24.131 1.00 58.94 71 LYS A C 1
ATOM 562 O O . LYS A 1 71 ? 5.739 1.537 -25.142 1.00 58.94 71 LYS A O 1
ATOM 567 N N . PRO A 1 72 ? 6.447 -0.329 -24.087 1.00 56.66 72 PRO A N 1
ATOM 568 C CA . PRO A 1 72 ? 7.118 -0.824 -25.26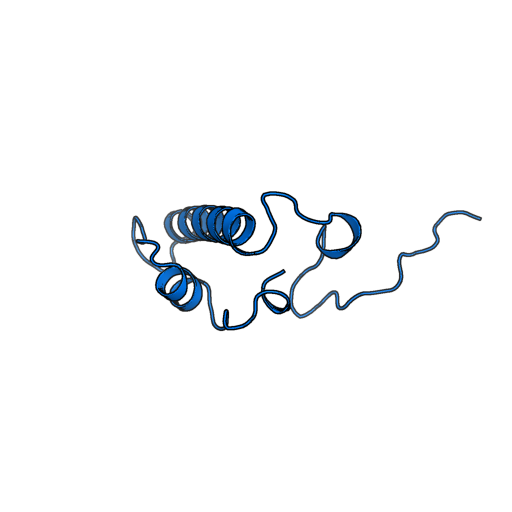9 1.00 56.66 72 PRO A CA 1
ATOM 569 C C . PRO A 1 72 ? 6.051 -1.111 -26.328 1.00 56.66 72 PRO A C 1
ATOM 571 O O . PRO A 1 72 ? 5.072 -1.822 -26.099 1.00 56.66 72 PRO A O 1
ATOM 574 N N . HIS A 1 73 ? 6.219 -0.476 -27.478 1.00 59.59 73 HIS A N 1
ATOM 575 C CA . HIS A 1 73 ? 5.348 -0.561 -28.639 1.00 59.59 73 HIS A CA 1
ATOM 576 C C . HIS A 1 73 ? 5.693 -1.843 -29.397 1.00 59.59 73 HIS A C 1
ATOM 578 O O . HIS A 1 73 ? 6.266 -1.803 -30.477 1.00 59.59 73 HIS A O 1
ATOM 584 N N . TRP A 1 74 ? 5.364 -2.997 -28.814 1.00 61.94 74 TRP A N 1
ATOM 585 C CA . TRP A 1 74 ? 5.622 -4.301 -29.436 1.00 61.94 74 TRP A CA 1
ATOM 586 C C . TRP A 1 74 ? 4.669 -4.658 -30.587 1.00 61.94 74 TRP A C 1
ATOM 588 O O . TRP A 1 74 ? 4.659 -5.803 -31.008 1.00 61.94 74 TRP A O 1
ATOM 598 N N . ASN A 1 75 ? 3.910 -3.705 -31.139 1.00 55.75 75 ASN A N 1
ATOM 599 C CA . ASN A 1 75 ? 3.056 -3.947 -32.303 1.00 55.75 75 ASN A CA 1
ATOM 600 C C . ASN A 1 75 ? 3.223 -2.840 -33.357 1.00 55.75 75 ASN A C 1
ATOM 602 O O . ASN A 1 75 ? 2.553 -1.805 -33.297 1.00 55.75 75 ASN A O 1
ATOM 606 N N . LYS A 1 76 ? 4.102 -3.100 -34.328 1.00 48.22 76 LYS A N 1
ATOM 607 C CA . LYS A 1 76 ? 3.954 -2.725 -35.738 1.00 48.22 76 LYS A CA 1
ATOM 608 C C . LYS A 1 76 ? 4.399 -3.904 -36.587 1.00 48.22 76 LYS A C 1
ATOM 610 O O . LYS A 1 76 ? 5.433 -4.501 -36.219 1.00 48.22 76 LYS A O 1
#

Radius of gyration: 14.71 Å; chains: 1; bounding box: 26×27×50 Å

Secondary structure (DSSP, 8-state):
-GGGSTT--SSHHHHHHHTTPPP-S-TT-HHHHHHHHHHHHHHHHHHHHTT---HHHHTT--TTT-SSPPPP----

Organism: Timema shepardi (NCBI:txid629360)

Foldseek 3Di:
DQVQDPPQDDDLVSNCVVLVHDFDDDPPDPVRSVVSVVVSVQSCCVPPPVVDDDCVPPPPDDPPPDDCDPDPPPDD

InterPro domains:
  IPR012337 Ribonuclease H-like superfamily [SSF53098] (1-65)
  IPR036397 Ribonuclease H superfamily [G3DSA:3.30.420.10] (1-65)
  IPR039637 CCR4-NOT transcription complex subunit 7/8/Pop2 [PTHR10797] (1-65)